Protein AF-A0A7Y1XYA2-F1 (afdb_monomer_lite)

pLDDT: mean 89.87, std 8.65, range [58.78, 97.12]

Sequence (95 aa):
IRPSTIADPFYGYDRNTGEEVILSAPHSIGVQAEDNLPCEHPKDASKDFGRALIDKVIPHLIGTDEDQVIARASETTLDGELTEHFAYLEDYLNG

Radius of gyration: 21.39 Å; chains: 1; bounding box: 40×25×56 Å

Structure (mmCIF, N/CA/C/O backbone):
data_AF-A0A7Y1XYA2-F1
#
_entry.id   AF-A0A7Y1XYA2-F1
#
loop_
_atom_site.group_PDB
_atom_site.id
_atom_site.type_symbol
_atom_site.label_atom_id
_atom_site.label_alt_id
_atom_site.label_comp_id
_atom_site.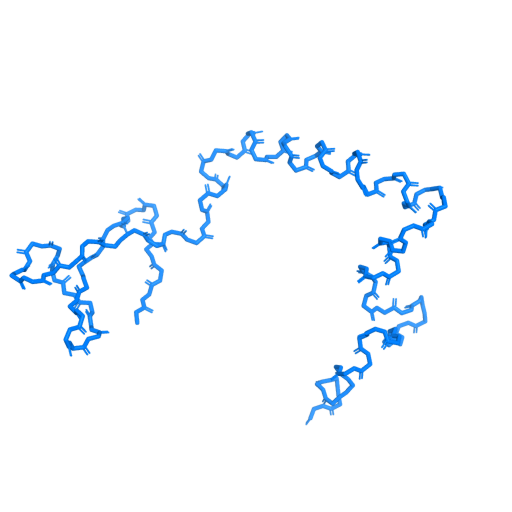label_asym_id
_atom_site.label_entity_id
_atom_site.label_seq_id
_atom_site.pdbx_PDB_ins_code
_atom_site.Cartn_x
_atom_site.Cartn_y
_atom_site.Cartn_z
_atom_site.occupancy
_atom_site.B_iso_or_equiv
_atom_site.auth_seq_id
_atom_site.auth_comp_id
_atom_site.auth_asym_id
_atom_site.auth_atom_id
_atom_site.pdbx_PDB_model_num
ATOM 1 N N . ILE A 1 1 ? 16.910 -2.762 -11.998 1.00 79.25 1 ILE A N 1
ATOM 2 C CA . ILE A 1 1 ? 15.739 -2.266 -12.760 1.00 79.25 1 ILE A CA 1
ATOM 3 C C . ILE A 1 1 ? 15.035 -1.205 -11.922 1.00 79.25 1 ILE A C 1
ATOM 5 O O . ILE A 1 1 ? 15.005 -1.359 -10.705 1.00 79.25 1 ILE A O 1
ATOM 9 N N . ARG A 1 2 ? 14.550 -0.131 -12.555 1.00 82.69 2 ARG A N 1
ATOM 10 C CA . ARG A 1 2 ? 13.874 1.014 -11.919 1.00 82.69 2 ARG A CA 1
ATOM 11 C C . ARG A 1 2 ? 12.359 1.002 -12.206 1.00 82.69 2 ARG A C 1
ATOM 13 O O . ARG A 1 2 ? 11.957 0.411 -13.211 1.00 82.69 2 ARG A O 1
ATOM 20 N N . PRO A 1 3 ? 11.530 1.676 -11.393 1.00 84.88 3 PRO A N 1
ATOM 21 C CA . PRO A 1 3 ? 10.184 2.073 -11.805 1.00 84.88 3 PRO A CA 1
ATOM 22 C C . PRO A 1 3 ? 10.232 2.996 -13.036 1.00 84.88 3 PRO A C 1
ATOM 24 O O . PRO A 1 3 ? 11.183 3.771 -13.206 1.00 84.88 3 PRO A O 1
ATOM 27 N N . SER A 1 4 ? 9.222 2.910 -13.903 1.00 86.06 4 SER A N 1
ATOM 28 C CA . SER A 1 4 ? 9.002 3.919 -14.948 1.00 86.06 4 SER A CA 1
ATOM 29 C C . SER A 1 4 ? 8.237 5.108 -14.363 1.00 86.06 4 SER A C 1
ATOM 31 O O . SER A 1 4 ? 7.697 5.032 -13.263 1.00 86.06 4 SER A O 1
ATOM 33 N N . THR A 1 5 ? 8.204 6.225 -15.085 1.00 82.69 5 THR A N 1
ATOM 34 C CA . THR A 1 5 ? 7.486 7.432 -14.644 1.00 82.69 5 THR A CA 1
ATOM 35 C C . THR A 1 5 ? 6.465 7.827 -15.695 1.00 82.69 5 THR A C 1
ATOM 37 O O . THR A 1 5 ? 6.638 7.480 -16.854 1.00 82.69 5 THR A O 1
ATOM 40 N N . ILE A 1 6 ? 5.470 8.634 -15.345 1.00 79.94 6 ILE A N 1
ATOM 41 C CA . ILE A 1 6 ? 4.495 9.164 -16.316 1.00 79.94 6 ILE A CA 1
ATOM 42 C C . ILE A 1 6 ? 5.192 9.873 -17.495 1.00 79.94 6 ILE A C 1
ATOM 44 O O . ILE A 1 6 ? 4.749 9.799 -18.639 1.00 79.94 6 ILE A O 1
ATOM 48 N N . ALA A 1 7 ? 6.301 10.574 -17.222 1.00 83.88 7 ALA A N 1
ATOM 49 C CA . ALA A 1 7 ? 7.066 11.309 -18.231 1.00 83.88 7 ALA A CA 1
ATOM 50 C C . ALA A 1 7 ? 7.905 10.395 -19.143 1.00 83.88 7 ALA A C 1
ATOM 52 O O . ALA A 1 7 ? 8.182 10.760 -20.284 1.00 83.88 7 ALA A O 1
ATOM 53 N N . ASP A 1 8 ? 8.299 9.225 -18.640 1.00 85.31 8 ASP A N 1
ATOM 54 C CA . ASP A 1 8 ? 9.044 8.191 -19.361 1.00 85.31 8 ASP A CA 1
ATOM 55 C C . ASP A 1 8 ? 8.446 6.812 -19.018 1.00 85.31 8 ASP A C 1
ATOM 57 O O . ASP A 1 8 ? 8.966 6.107 -18.140 1.00 85.31 8 ASP A O 1
ATOM 61 N N . PRO A 1 9 ? 7.287 6.471 -19.621 1.00 86.69 9 PRO A N 1
ATOM 62 C CA . PRO A 1 9 ? 6.442 5.366 -19.167 1.00 86.69 9 PRO A CA 1
ATOM 63 C C . PRO A 1 9 ? 6.926 3.997 -19.640 1.00 86.69 9 PRO A C 1
ATOM 65 O O . PRO A 1 9 ? 6.436 2.983 -19.153 1.00 86.69 9 PRO A O 1
ATOM 68 N N . PHE A 1 10 ? 7.887 3.939 -20.565 1.00 90.38 10 PHE A N 1
ATOM 69 C CA . PHE A 1 10 ? 8.352 2.685 -21.144 1.00 90.38 10 PHE A CA 1
ATOM 70 C C . PHE A 1 10 ? 9.871 2.589 -21.160 1.00 90.38 10 PHE A C 1
ATOM 72 O O . PHE A 1 10 ? 10.554 3.489 -21.636 1.00 90.38 10 PHE A O 1
ATOM 79 N N . TYR A 1 11 ? 10.390 1.431 -20.765 1.00 91.56 11 TYR A N 1
ATOM 80 C CA . TYR A 1 11 ? 11.770 1.033 -21.034 1.00 91.56 11 TYR A CA 1
ATOM 81 C C . TYR A 1 11 ? 11.822 -0.383 -21.611 1.00 91.56 11 TYR A C 1
ATOM 83 O O . TYR A 1 11 ? 10.873 -1.159 -21.481 1.00 91.56 11 TYR A O 1
ATOM 91 N N . GLY A 1 12 ? 12.916 -0.720 -22.296 1.00 94.25 12 GLY A N 1
ATOM 92 C CA . GLY A 1 12 ? 13.165 -2.082 -22.754 1.00 94.25 12 GLY A CA 1
ATOM 93 C C . GLY A 1 12 ? 13.850 -2.903 -21.666 1.00 94.25 12 GLY A C 1
ATOM 94 O O . GLY A 1 12 ? 14.674 -2.393 -20.917 1.00 94.25 12 GLY A O 1
ATOM 95 N N . TYR A 1 13 ? 13.543 -4.189 -21.590 1.00 94.31 13 TYR A N 1
ATOM 96 C CA . TYR A 1 13 ? 14.168 -5.137 -20.673 1.00 94.31 13 TYR A CA 1
ATOM 97 C C . TYR A 1 13 ? 14.657 -6.365 -21.440 1.00 94.31 13 TYR A C 1
ATOM 99 O O . TYR A 1 13 ? 13.883 -6.967 -22.187 1.00 94.31 13 TYR A O 1
ATOM 107 N N . ASP A 1 14 ? 15.918 -6.759 -21.260 1.00 94.06 14 ASP A N 1
ATOM 108 C CA . ASP A 1 14 ? 16.430 -8.027 -21.789 1.00 94.06 14 ASP A CA 1
ATOM 109 C C . ASP A 1 14 ? 16.410 -9.091 -20.687 1.00 94.06 14 ASP A C 1
ATOM 111 O O . ASP A 1 14 ? 17.135 -9.022 -19.695 1.00 94.06 14 ASP A O 1
ATOM 115 N N . ARG A 1 15 ? 15.584 -10.123 -20.879 1.00 90.00 15 ARG A N 1
ATOM 116 C CA . ARG A 1 15 ? 15.431 -11.227 -19.920 1.00 90.00 15 ARG A CA 1
ATOM 117 C C . ARG A 1 15 ? 16.684 -12.082 -19.733 1.00 90.00 15 ARG A C 1
ATOM 119 O O . ARG A 1 15 ? 16.738 -12.848 -18.776 1.00 90.00 15 ARG A O 1
ATOM 126 N N . ASN A 1 16 ? 17.623 -12.046 -20.678 1.00 91.25 16 ASN A N 1
ATOM 127 C CA . ASN A 1 16 ? 18.824 -12.875 -20.636 1.00 91.25 16 ASN A CA 1
ATOM 128 C C . ASN A 1 16 ? 19.906 -12.227 -19.773 1.00 91.25 16 ASN A C 1
ATOM 130 O O . ASN A 1 16 ? 20.622 -12.934 -19.068 1.00 91.25 16 ASN A O 1
ATOM 134 N N . THR A 1 17 ? 20.016 -10.898 -19.820 1.00 91.31 17 THR A N 1
ATOM 135 C CA . THR A 1 17 ? 20.982 -10.130 -19.020 1.00 91.31 17 THR A CA 1
ATOM 136 C C . THR A 1 17 ? 20.374 -9.615 -17.718 1.00 91.31 17 THR A C 1
ATOM 138 O O . THR A 1 17 ? 21.090 -9.415 -16.742 1.00 91.31 17 THR A O 1
ATOM 141 N N . GLY A 1 18 ? 19.052 -9.434 -17.675 1.00 89.56 18 GLY A N 1
ATOM 142 C CA . GLY A 1 18 ? 18.356 -8.819 -16.551 1.00 89.56 18 GLY A CA 1
ATOM 143 C C . GLY A 1 18 ? 18.493 -7.295 -16.505 1.00 89.56 18 GLY A C 1
ATOM 144 O O . GLY A 1 18 ? 18.203 -6.692 -15.469 1.00 89.56 18 GLY A O 1
ATOM 145 N N . GLU A 1 19 ? 18.927 -6.674 -17.601 1.00 91.19 19 GLU A N 1
ATOM 146 C CA . GLU A 1 19 ? 19.243 -5.248 -17.679 1.00 91.19 19 GLU A CA 1
ATOM 147 C C . GLU A 1 19 ? 18.212 -4.457 -18.497 1.00 91.19 19 GLU A C 1
ATOM 149 O O . GLU A 1 19 ? 17.455 -5.002 -19.307 1.00 91.19 19 GLU A O 1
ATOM 154 N N . GLU A 1 20 ? 18.191 -3.143 -18.268 1.00 92.19 20 GLU A N 1
ATOM 155 C CA . GLU A 1 20 ? 17.422 -2.198 -19.077 1.00 92.19 20 GLU A CA 1
ATOM 156 C C . GLU A 1 20 ? 18.130 -1.982 -20.425 1.00 92.19 20 GLU A C 1
ATOM 158 O O . GLU A 1 20 ? 19.338 -1.753 -20.484 1.00 92.19 20 GLU A O 1
ATOM 163 N N . VAL A 1 21 ? 17.373 -2.058 -21.516 1.00 93.44 21 VAL A N 1
ATOM 164 C CA . VAL A 1 21 ? 17.830 -1.889 -22.899 1.00 93.44 21 VAL A CA 1
ATOM 165 C C . VAL A 1 21 ? 16.921 -0.908 -23.638 1.00 93.44 21 VAL A C 1
ATOM 167 O O . VAL A 1 21 ? 15.843 -0.541 -23.171 1.00 93.44 21 VAL A O 1
ATOM 170 N N . ILE A 1 22 ? 17.335 -0.484 -24.832 1.00 91.25 22 ILE A N 1
ATOM 171 C CA . ILE A 1 22 ? 16.489 0.343 -25.699 1.00 91.25 22 ILE A CA 1
ATOM 172 C C . ILE A 1 22 ? 15.204 -0.437 -26.027 1.00 91.25 22 ILE A C 1
ATOM 174 O O . ILE A 1 22 ? 15.271 -1.604 -26.405 1.00 91.25 22 ILE A O 1
ATOM 178 N N . LEU A 1 23 ? 14.043 0.220 -25.925 1.00 88.12 23 LEU A N 1
ATOM 179 C CA . LEU A 1 23 ? 12.707 -0.371 -26.121 1.00 88.12 23 LEU A CA 1
ATOM 180 C C . LEU A 1 23 ? 12.512 -1.084 -27.476 1.00 88.12 23 LEU A C 1
ATOM 182 O O . LEU A 1 23 ? 11.623 -1.912 -27.624 1.00 88.12 23 LEU A O 1
ATOM 186 N N . SER A 1 24 ? 13.322 -0.744 -28.478 1.00 88.62 24 SER A N 1
ATOM 187 C CA . SER A 1 24 ? 13.301 -1.324 -29.825 1.00 88.62 24 SER A CA 1
ATOM 188 C C . SER A 1 24 ? 14.465 -2.280 -30.108 1.00 88.62 24 SER A C 1
ATOM 190 O O . SER A 1 24 ? 14.627 -2.729 -31.245 1.00 88.62 24 SER A O 1
ATOM 192 N N . ALA A 1 25 ? 15.296 -2.592 -29.109 1.00 90.56 25 ALA A N 1
ATOM 193 C CA . ALA A 1 25 ? 16.402 -3.522 -29.285 1.00 90.56 25 ALA A CA 1
ATOM 194 C C . ALA A 1 25 ? 15.879 -4.940 -29.597 1.00 90.56 25 ALA A C 1
ATOM 196 O O . ALA A 1 25 ? 14.825 -5.338 -29.085 1.00 90.56 25 ALA A O 1
ATOM 197 N N . PRO A 1 26 ? 16.601 -5.736 -30.407 1.00 89.50 26 PRO A N 1
ATOM 198 C CA . PRO A 1 26 ? 16.281 -7.147 -30.594 1.00 89.50 26 PRO A CA 1
ATOM 199 C C . PRO A 1 26 ? 16.177 -7.855 -29.239 1.00 89.50 26 PRO A C 1
ATOM 201 O O . PRO A 1 26 ? 17.048 -7.686 -28.394 1.00 89.50 26 PRO A O 1
ATOM 204 N N . HIS A 1 27 ? 15.115 -8.640 -29.041 1.00 88.00 27 HIS A N 1
ATOM 205 C CA . HIS A 1 27 ? 14.805 -9.348 -27.787 1.00 88.00 27 HIS A CA 1
ATOM 206 C C . HIS A 1 27 ? 14.402 -8.475 -26.587 1.00 88.00 27 HIS A C 1
ATOM 208 O O . HIS A 1 27 ? 14.167 -9.025 -25.510 1.00 88.00 27 HIS A O 1
ATOM 214 N N . SER A 1 28 ? 14.249 -7.158 -26.761 1.00 93.38 28 SER A N 1
ATOM 215 C CA . SER A 1 28 ? 13.709 -6.303 -25.703 1.00 93.38 28 SER A CA 1
ATOM 216 C C . SER A 1 28 ? 12.232 -6.605 -25.425 1.00 93.38 28 SER A C 1
ATOM 218 O O . SER A 1 28 ? 11.427 -6.839 -26.330 1.00 93.38 28 SER A O 1
ATOM 220 N N . ILE A 1 29 ? 11.880 -6.602 -24.142 1.00 92.94 29 ILE A N 1
ATOM 221 C CA . ILE A 1 29 ? 10.511 -6.625 -23.632 1.00 92.94 29 ILE A CA 1
ATOM 222 C C . ILE A 1 29 ? 10.183 -5.203 -23.188 1.00 92.94 29 ILE A C 1
ATOM 224 O O . ILE A 1 29 ? 10.899 -4.646 -22.361 1.00 92.94 29 ILE A O 1
ATOM 228 N N . GLY A 1 30 ? 9.120 -4.608 -23.725 1.00 92.75 30 GLY A N 1
ATOM 229 C CA . GLY A 1 30 ? 8.652 -3.306 -23.257 1.00 92.75 30 GLY A CA 1
ATOM 230 C C . GLY A 1 30 ? 8.001 -3.414 -21.884 1.00 92.75 30 GLY A C 1
ATOM 231 O O . GLY A 1 30 ? 7.118 -4.248 -21.684 1.00 92.75 30 GLY A O 1
ATOM 232 N N . VAL A 1 31 ? 8.435 -2.575 -20.949 1.00 91.38 31 VAL A N 1
ATOM 233 C CA . VAL A 1 31 ? 7.944 -2.555 -19.571 1.00 91.38 31 VAL A CA 1
ATOM 234 C C . VAL A 1 31 ? 7.406 -1.168 -19.240 1.00 91.38 31 VAL A C 1
ATOM 236 O O . VAL A 1 31 ? 8.115 -0.180 -19.410 1.00 91.38 31 VAL A O 1
ATOM 239 N N . GLN A 1 32 ? 6.171 -1.128 -18.733 1.00 90.06 32 GLN A N 1
ATOM 240 C CA . GLN A 1 32 ? 5.595 0.010 -18.018 1.00 90.06 32 GLN A CA 1
ATOM 241 C C . GLN A 1 32 ? 5.400 -0.414 -16.564 1.00 90.06 32 GLN A C 1
ATOM 243 O O . GLN A 1 32 ? 4.619 -1.316 -16.266 1.00 90.06 32 GLN A O 1
ATOM 248 N N . ALA A 1 33 ? 6.167 0.204 -15.677 1.00 87.62 33 ALA A N 1
ATOM 249 C CA . ALA A 1 33 ? 6.231 -0.086 -14.252 1.00 87.62 33 ALA A CA 1
ATOM 250 C C . ALA A 1 33 ? 6.080 1.217 -13.453 1.00 87.62 33 ALA A C 1
ATOM 252 O O . ALA A 1 33 ? 6.936 1.547 -12.634 1.00 87.62 33 ALA A O 1
ATOM 253 N N . GLU A 1 34 ? 5.026 1.979 -13.754 1.00 81.31 34 GLU A N 1
ATOM 254 C CA . GLU A 1 34 ? 4.647 3.163 -12.983 1.00 81.31 34 GLU A CA 1
ATOM 255 C C . GLU A 1 34 ? 4.092 2.715 -11.628 1.00 81.31 34 GLU A C 1
ATOM 257 O O . GLU A 1 34 ? 3.129 1.948 -11.555 1.00 81.31 34 GLU A O 1
ATOM 262 N N . ASP A 1 35 ? 4.720 3.168 -10.549 1.00 74.94 35 ASP A N 1
ATOM 263 C CA . ASP A 1 35 ? 4.414 2.755 -9.176 1.00 74.94 35 ASP A CA 1
ATOM 264 C C . ASP A 1 35 ? 3.267 3.560 -8.538 1.00 74.94 35 ASP A C 1
ATOM 266 O O . ASP A 1 35 ? 2.761 3.193 -7.476 1.00 74.94 35 ASP A O 1
ATOM 270 N N . ASN A 1 36 ? 2.802 4.616 -9.210 1.00 71.25 36 ASN A N 1
ATOM 271 C CA . ASN A 1 36 ? 1.801 5.561 -8.722 1.00 71.25 36 ASN A CA 1
ATOM 272 C C . ASN A 1 36 ? 0.517 5.619 -9.576 1.00 71.25 36 ASN A C 1
ATOM 274 O O . ASN A 1 36 ? -0.271 6.548 -9.410 1.00 71.25 36 ASN A O 1
ATOM 278 N N . LEU A 1 37 ? 0.257 4.625 -10.435 1.00 67.12 37 LEU A N 1
ATOM 279 C CA . LEU A 1 37 ? -0.903 4.588 -11.347 1.00 67.12 37 LEU A CA 1
ATOM 280 C C . LEU A 1 37 ? -2.278 4.924 -10.724 1.00 67.12 37 LEU A C 1
ATOM 282 O O . LEU A 1 37 ? -3.083 5.558 -11.409 1.00 67.12 37 LEU A O 1
ATOM 286 N N . PRO A 1 38 ? -2.603 4.583 -9.455 1.00 60.78 38 PRO A N 1
ATOM 287 C CA . PRO A 1 38 ? -3.860 5.027 -8.844 1.00 60.78 38 PRO A CA 1
ATOM 288 C C . PRO A 1 38 ? -4.026 6.559 -8.819 1.00 60.78 38 PRO A C 1
ATOM 290 O O . PRO A 1 38 ? -5.147 7.066 -8.888 1.00 60.78 38 PRO A O 1
ATOM 293 N N . CYS A 1 39 ? -2.922 7.305 -8.757 1.00 58.78 39 CYS A N 1
ATOM 294 C CA . CYS A 1 39 ? -2.905 8.765 -8.750 1.00 58.78 39 CYS A CA 1
ATOM 295 C C . CYS A 1 39 ? -3.122 9.390 -10.137 1.00 58.78 39 CYS A C 1
ATOM 297 O O . CYS A 1 39 ? -3.386 10.589 -10.197 1.00 58.78 39 CYS A O 1
ATOM 299 N N . GLU A 1 40 ? -3.089 8.605 -11.220 1.00 60.31 40 GLU A N 1
ATOM 300 C CA . GLU A 1 40 ? -3.312 9.093 -12.590 1.00 60.31 40 GLU A CA 1
ATOM 301 C C . GLU A 1 40 ? -4.798 9.307 -12.915 1.00 60.31 40 GLU A C 1
ATOM 303 O O . GLU A 1 40 ? -5.145 10.081 -13.807 1.00 60.31 40 GLU A O 1
ATOM 308 N N . HIS A 1 41 ? -5.706 8.705 -12.134 1.00 65.19 41 HIS A N 1
ATOM 309 C CA . HIS A 1 41 ? -7.126 9.074 -12.116 1.00 65.19 41 HIS A CA 1
ATOM 310 C C . HIS A 1 41 ? -7.565 9.500 -10.703 1.00 65.19 41 HIS A C 1
ATOM 312 O O . HIS A 1 41 ? -8.433 8.877 -10.076 1.00 65.19 41 HIS A O 1
ATOM 318 N N . PRO A 1 42 ? -6.987 10.598 -10.177 1.00 73.00 42 PRO A N 1
ATOM 319 C CA . PRO A 1 42 ? -6.971 10.894 -8.745 1.00 73.00 42 PRO A CA 1
ATOM 320 C C . PRO A 1 42 ? -8.376 11.106 -8.176 1.00 73.00 42 PRO A C 1
ATOM 322 O O . PRO A 1 42 ? -8.651 10.783 -7.021 1.00 73.00 42 PRO A O 1
ATOM 325 N N . LYS A 1 43 ? -9.298 11.614 -9.003 1.00 78.62 43 LYS A N 1
ATOM 326 C CA . LYS A 1 43 ? -10.693 11.848 -8.623 1.00 78.62 43 LYS A CA 1
ATOM 327 C C . LYS A 1 43 ? -11.442 10.555 -8.320 1.00 78.62 43 LYS A C 1
ATOM 329 O O . LYS A 1 43 ? -12.204 10.526 -7.357 1.00 78.62 43 LYS A O 1
ATOM 334 N N . ASP A 1 44 ? -11.283 9.526 -9.145 1.00 81.31 44 ASP A N 1
ATOM 335 C CA . ASP A 1 44 ? -12.042 8.289 -8.955 1.00 81.31 44 ASP A CA 1
ATOM 336 C C . ASP A 1 44 ? -11.359 7.380 -7.933 1.00 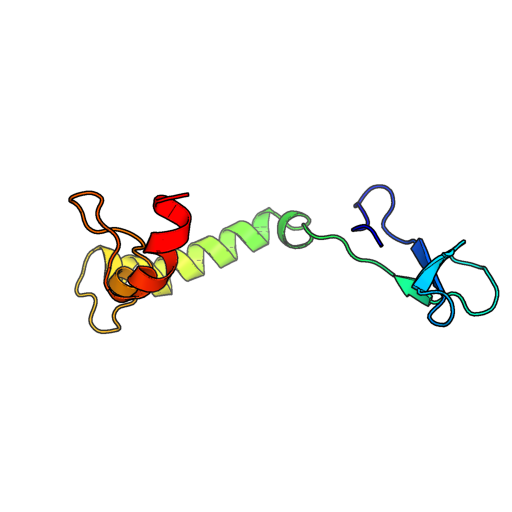81.31 44 ASP A C 1
ATOM 338 O O . ASP A 1 44 ? -12.049 6.871 -7.055 1.00 81.31 44 ASP A O 1
ATOM 342 N N . ALA A 1 45 ? -10.021 7.343 -7.903 1.00 83.19 45 ALA A N 1
ATOM 343 C CA . ALA A 1 45 ? -9.279 6.682 -6.829 1.00 83.19 45 ALA A CA 1
ATOM 344 C C . ALA A 1 45 ? -9.639 7.246 -5.441 1.00 83.19 45 ALA A C 1
ATOM 346 O O . ALA A 1 45 ? -9.920 6.484 -4.518 1.00 83.19 45 ALA A O 1
ATOM 347 N N . SER A 1 46 ? -9.733 8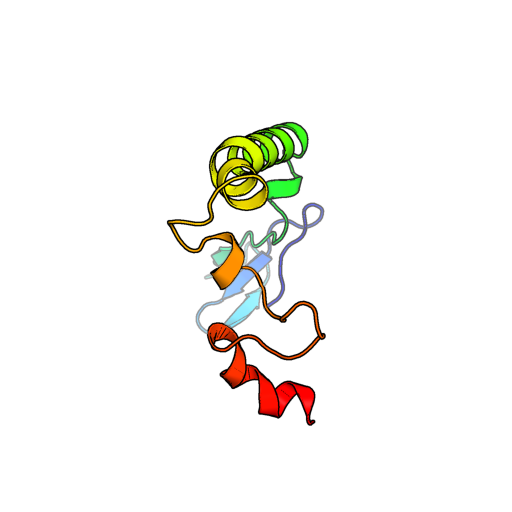.576 -5.300 1.00 88.81 46 SER A N 1
ATOM 348 C CA . SER A 1 46 ? -10.140 9.205 -4.033 1.00 88.81 46 SER A CA 1
ATOM 349 C C . SER A 1 46 ? -11.574 8.853 -3.630 1.00 88.81 46 SER A C 1
ATOM 351 O O . SER A 1 46 ? -11.847 8.634 -2.450 1.00 88.81 46 SER A O 1
ATOM 353 N N . LYS A 1 47 ? -12.512 8.797 -4.586 1.00 90.50 47 LYS A N 1
ATOM 354 C CA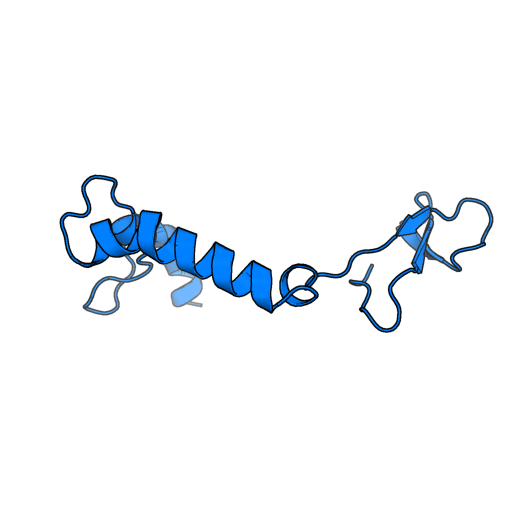 . LYS A 1 47 ? -13.904 8.414 -4.297 1.00 90.50 47 LYS A CA 1
ATOM 355 C C . LYS A 1 47 ? -14.008 6.958 -3.869 1.00 90.50 47 LYS A C 1
ATOM 357 O O . LYS A 1 47 ? -14.745 6.669 -2.932 1.00 90.50 47 LYS A O 1
ATOM 362 N N . ASP A 1 48 ? -13.311 6.060 -4.555 1.00 89.94 48 ASP A N 1
ATOM 363 C CA . ASP A 1 48 ? -13.389 4.631 -4.271 1.00 89.94 48 ASP A CA 1
ATOM 364 C C . ASP A 1 48 ? -12.685 4.293 -2.955 1.00 89.94 48 ASP A C 1
ATOM 366 O O . ASP A 1 48 ? -13.250 3.565 -2.139 1.00 89.94 48 ASP A O 1
ATOM 370 N N . PHE A 1 49 ? -11.540 4.924 -2.672 1.00 91.19 49 PHE A N 1
ATOM 371 C CA . PHE A 1 49 ? -10.914 4.870 -1.351 1.00 91.19 49 PHE A CA 1
ATOM 372 C C . PHE A 1 49 ? -11.856 5.394 -0.259 1.00 91.19 49 PHE A C 1
ATOM 374 O O . PHE A 1 49 ? -12.066 4.728 0.751 1.00 91.19 49 PHE A O 1
ATOM 381 N N . GLY A 1 50 ? -12.475 6.561 -0.475 1.00 95.25 50 GLY A N 1
ATOM 382 C CA . GLY A 1 50 ? -13.408 7.151 0.485 1.00 95.25 50 GLY A CA 1
ATOM 383 C C . GLY A 1 50 ? -14.612 6.252 0.772 1.00 95.25 50 GLY A C 1
ATOM 384 O O . GLY A 1 50 ? -14.983 6.078 1.930 1.00 95.25 50 GLY A O 1
ATOM 385 N N . ARG A 1 51 ? -15.191 5.630 -0.262 1.00 96.56 51 ARG A N 1
ATOM 386 C CA . ARG A 1 51 ? -16.273 4.645 -0.110 1.00 96.56 51 ARG A CA 1
ATOM 387 C C . ARG A 1 51 ? -15.817 3.423 0.676 1.00 96.56 51 ARG A C 1
ATOM 389 O O . ARG A 1 51 ? -16.503 3.030 1.608 1.00 96.56 51 ARG A O 1
ATOM 396 N N . ALA A 1 52 ? -14.650 2.863 0.356 1.00 95.50 52 ALA A N 1
ATOM 397 C CA . ALA A 1 52 ? -14.106 1.730 1.097 1.00 95.50 52 ALA A CA 1
ATOM 398 C C . ALA A 1 52 ? -13.881 2.077 2.576 1.00 95.50 52 ALA A C 1
ATOM 400 O O . ALA A 1 52 ? -14.255 1.296 3.444 1.00 95.50 52 ALA A O 1
ATOM 401 N N . LEU A 1 53 ? -13.346 3.263 2.877 1.00 96.50 53 LEU A N 1
ATOM 402 C CA . LEU A 1 53 ? -13.164 3.725 4.252 1.00 96.50 53 LEU A CA 1
ATOM 403 C C . LEU A 1 53 ? -14.509 3.820 4.991 1.00 96.50 53 LEU A C 1
ATOM 405 O O . LEU A 1 53 ? -14.649 3.276 6.087 1.00 96.50 53 LEU A O 1
ATOM 409 N N . ILE A 1 54 ? -15.508 4.463 4.378 1.00 97.12 54 ILE A N 1
ATOM 410 C CA . ILE A 1 54 ? -16.852 4.624 4.953 1.00 97.12 54 ILE A CA 1
ATOM 411 C C . ILE A 1 54 ? -17.529 3.270 5.175 1.00 97.12 54 ILE A C 1
ATOM 413 O O . ILE A 1 54 ? -18.094 3.047 6.240 1.00 97.12 54 ILE A O 1
ATOM 417 N N . ASP A 1 55 ? -17.460 2.368 4.201 1.00 96.06 55 ASP A N 1
ATOM 418 C CA . ASP A 1 55 ? -18.219 1.118 4.231 1.00 96.06 55 ASP A CA 1
ATOM 419 C C . ASP A 1 55 ? -17.520 0.015 5.037 1.00 96.06 55 ASP A C 1
ATOM 421 O O . ASP A 1 55 ? -18.187 -0.892 5.534 1.00 96.06 55 ASP A O 1
ATOM 425 N N . LYS A 1 56 ? -16.181 0.040 5.119 1.00 95.12 56 LYS A N 1
ATOM 426 C CA . LYS A 1 56 ? -15.366 -1.071 5.650 1.00 95.12 56 LYS A CA 1
ATOM 427 C C . LYS A 1 56 ? -14.545 -0.736 6.882 1.00 95.12 56 LYS A C 1
ATOM 429 O O . LYS A 1 56 ? -14.046 -1.660 7.506 1.00 95.12 56 LYS A O 1
ATOM 434 N N . VAL A 1 57 ? -14.361 0.539 7.222 1.00 95.94 57 VAL A N 1
ATOM 435 C CA . VAL A 1 57 ? -13.495 0.937 8.346 1.00 95.94 57 VAL A CA 1
ATOM 436 C C . VAL A 1 57 ? -14.272 1.730 9.383 1.00 95.94 57 VAL A C 1
ATOM 438 O O . VAL A 1 57 ? -14.246 1.377 10.558 1.00 95.94 57 VAL A O 1
ATOM 441 N N . ILE A 1 58 ? -15.011 2.763 8.964 1.00 97.00 58 ILE A N 1
ATOM 442 C CA . ILE A 1 58 ? -15.748 3.637 9.888 1.00 97.00 58 ILE A CA 1
ATOM 443 C C . ILE A 1 58 ? -16.676 2.866 10.845 1.00 97.00 58 ILE A C 1
ATOM 445 O O . ILE A 1 58 ? -16.632 3.187 12.032 1.00 97.00 58 ILE A O 1
ATOM 449 N N . PRO A 1 59 ? -17.455 1.844 10.425 1.00 96.81 59 PRO A N 1
ATOM 450 C CA . PRO A 1 59 ? -18.341 1.115 11.334 1.00 96.81 59 PRO A CA 1
ATOM 451 C C . PRO A 1 59 ? -17.592 0.442 12.488 1.00 96.81 59 PRO A C 1
ATOM 453 O O . PRO A 1 59 ? -18.058 0.489 13.622 1.00 96.81 59 PRO A O 1
ATOM 456 N N . HIS A 1 60 ? -16.412 -0.116 12.211 1.00 96.81 60 HIS A N 1
ATOM 457 C CA . HIS A 1 60 ? -15.562 -0.760 13.214 1.00 96.81 60 HIS A CA 1
ATOM 458 C C . HIS A 1 60 ? -14.800 0.256 14.070 1.00 96.81 60 HIS A C 1
ATOM 460 O O . HIS A 1 60 ? -14.514 -0.010 15.231 1.00 96.81 60 HIS A O 1
ATOM 466 N N . LEU A 1 61 ? -14.496 1.432 13.510 1.00 95.38 61 LEU A N 1
ATOM 467 C CA . LEU A 1 61 ? -13.780 2.496 14.212 1.00 95.38 61 LEU A CA 1
ATOM 468 C C . LEU A 1 61 ? -14.639 3.195 15.271 1.00 95.38 61 LEU A C 1
ATOM 470 O O . LEU A 1 61 ? -14.143 3.511 16.347 1.00 95.38 61 LEU A O 1
ATOM 474 N N . ILE A 1 62 ? -15.906 3.485 14.957 1.00 96.25 62 ILE A N 1
ATOM 475 C CA . ILE A 1 62 ? -16.812 4.209 15.871 1.00 96.25 62 ILE A CA 1
ATOM 476 C C . ILE A 1 62 ? -17.752 3.281 16.645 1.00 96.25 62 ILE A C 1
ATOM 478 O O . ILE A 1 62 ? -18.328 3.695 17.651 1.00 96.25 62 ILE A O 1
ATOM 482 N N . GLY A 1 63 ? -17.970 2.071 16.131 1.00 94.12 63 GLY A N 1
ATOM 483 C CA . GLY A 1 63 ? -18.846 1.060 16.705 1.00 94.12 63 GLY A CA 1
ATOM 484 C C . GLY A 1 63 ? -18.059 -0.040 17.405 1.00 94.12 63 GLY A C 1
ATOM 485 O O . GLY A 1 63 ? -17.097 0.218 18.125 1.00 94.12 63 GLY A O 1
ATOM 486 N N . THR A 1 64 ? -18.501 -1.281 17.216 1.00 95.94 64 THR A N 1
ATOM 487 C CA . THR A 1 64 ? -17.817 -2.470 17.724 1.00 95.94 64 THR A CA 1
ATOM 488 C C . THR A 1 64 ? -16.882 -3.044 16.662 1.00 95.94 64 THR A C 1
ATOM 490 O O . THR A 1 64 ? -17.255 -3.235 15.504 1.00 95.94 64 THR A O 1
ATOM 493 N N . ASP A 1 65 ? -15.655 -3.366 17.066 1.00 96.25 65 ASP A N 1
ATOM 494 C CA . ASP A 1 65 ? -14.655 -3.979 16.188 1.00 96.25 65 ASP A CA 1
ATOM 495 C C . ASP A 1 65 ? -14.755 -5.516 16.201 1.00 96.25 65 ASP A C 1
ATOM 497 O O . ASP A 1 65 ? -13.811 -6.227 16.544 1.00 96.25 65 ASP A O 1
ATOM 501 N N . GLU A 1 66 ? -15.936 -6.054 15.887 1.00 95.62 66 GLU A N 1
ATOM 502 C CA . GLU A 1 66 ? -16.203 -7.503 15.964 1.00 95.62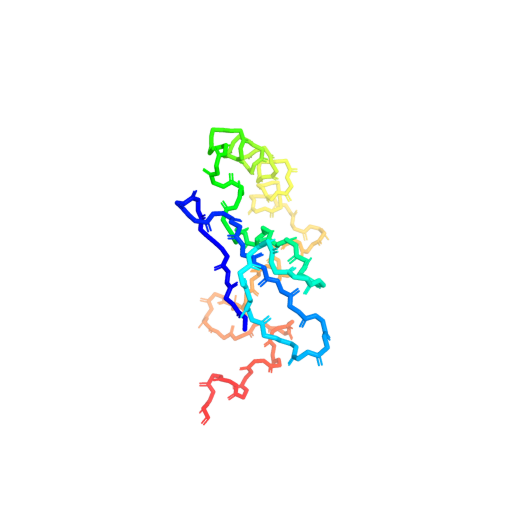 66 GLU A CA 1
ATOM 503 C C . GLU A 1 66 ? -15.286 -8.321 15.043 1.00 95.62 66 GLU A C 1
ATOM 505 O O . GLU A 1 66 ? -14.787 -9.374 15.437 1.00 95.62 66 GLU A O 1
ATOM 510 N N . ASP A 1 67 ? -14.985 -7.783 13.859 1.00 95.06 67 ASP A N 1
ATOM 511 C CA . ASP A 1 67 ? -14.099 -8.399 12.865 1.00 95.06 67 ASP A CA 1
ATOM 512 C C . ASP A 1 67 ? -12.605 -8.086 13.095 1.00 95.06 67 ASP A C 1
ATOM 514 O O . ASP A 1 67 ? -11.750 -8.437 12.267 1.00 95.06 67 ASP A O 1
ATOM 518 N N . GLN A 1 68 ? -12.279 -7.417 14.210 1.00 95.56 68 GLN A N 1
ATOM 519 C CA . GLN A 1 68 ? -10.914 -7.054 14.605 1.00 95.56 68 GLN A CA 1
ATOM 520 C C . GLN A 1 68 ? -10.169 -6.309 13.479 1.00 95.56 68 GLN A C 1
ATOM 522 O O . GLN A 1 68 ? -8.999 -6.579 13.189 1.00 95.56 68 GLN A O 1
ATOM 527 N N . VAL A 1 69 ? -10.871 -5.435 12.756 1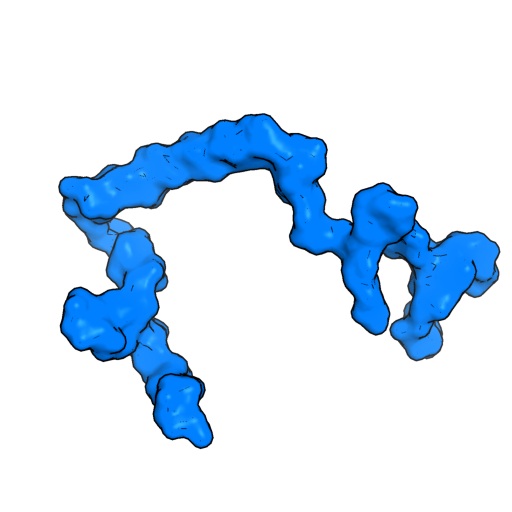.00 96.06 69 VAL A N 1
ATOM 528 C CA . VAL A 1 69 ? -10.324 -4.615 11.671 1.00 96.06 69 VAL A CA 1
ATOM 529 C C . VAL A 1 69 ? -9.408 -3.550 12.252 1.00 96.06 69 VAL A C 1
ATOM 531 O O . VAL A 1 69 ? -8.290 -3.388 11.770 1.00 96.06 69 VAL A O 1
ATOM 534 N N . ILE A 1 70 ? -9.852 -2.858 13.301 1.00 95.94 70 ILE A N 1
ATOM 535 C CA . ILE A 1 70 ? -9.056 -1.815 13.951 1.00 95.94 70 ILE A CA 1
ATOM 536 C C . ILE A 1 70 ? -7.911 -2.451 14.724 1.00 95.94 70 ILE A C 1
ATOM 538 O O . ILE A 1 70 ? -6.769 -2.055 14.528 1.00 95.94 70 ILE A O 1
ATOM 542 N N . ALA A 1 71 ? -8.185 -3.498 15.505 1.00 94.94 71 ALA A N 1
ATOM 543 C CA . ALA A 1 71 ? -7.160 -4.195 16.277 1.00 94.94 71 ALA A CA 1
ATOM 544 C C . ALA A 1 71 ? -5.988 -4.684 15.403 1.00 94.94 71 ALA A C 1
ATOM 546 O O . ALA A 1 71 ? -4.831 -4.483 15.758 1.00 94.94 71 ALA A O 1
ATOM 547 N N . ARG A 1 72 ? -6.267 -5.265 14.226 1.00 95.31 72 ARG A N 1
ATOM 548 C CA . ARG A 1 72 ? -5.218 -5.701 13.281 1.00 95.31 72 ARG A CA 1
ATOM 549 C C . ARG A 1 72 ? -4.549 -4.555 12.524 1.00 95.31 72 ARG A C 1
ATOM 551 O O . ARG A 1 72 ? -3.450 -4.743 12.015 1.00 95.31 72 ARG A O 1
ATOM 558 N N . ALA A 1 73 ? -5.204 -3.401 12.420 1.00 95.50 73 ALA A N 1
ATOM 559 C CA . ALA A 1 73 ? -4.645 -2.202 11.800 1.00 95.50 73 ALA A CA 1
ATOM 560 C C . ALA A 1 73 ? -3.852 -1.326 12.790 1.00 95.50 73 ALA A C 1
ATOM 562 O O . ALA A 1 73 ? -3.215 -0.362 12.371 1.00 95.50 73 ALA A O 1
ATOM 563 N N . SER A 1 74 ? -3.895 -1.629 14.090 1.00 96.19 74 SER A N 1
ATOM 564 C CA . SER A 1 74 ? -3.175 -0.902 15.135 1.00 96.19 74 SER A CA 1
ATOM 565 C C . SER A 1 74 ? -1.836 -1.570 15.449 1.00 96.19 74 SER A C 1
ATOM 567 O O . SER A 1 74 ? -1.774 -2.598 16.124 1.00 96.19 74 SER A O 1
ATOM 569 N N . GLU A 1 75 ? -0.751 -0.953 14.980 1.00 97.06 75 GLU A N 1
ATOM 570 C CA . GLU A 1 75 ? 0.620 -1.400 15.262 1.00 97.06 75 GLU A CA 1
ATOM 571 C C . GLU A 1 75 ? 0.979 -1.274 16.745 1.00 97.06 75 GLU A C 1
ATOM 573 O O . GLU A 1 75 ? 1.646 -2.144 17.304 1.00 97.06 75 GLU A O 1
ATOM 578 N N . THR A 1 76 ? 0.478 -0.226 17.401 1.00 96.62 76 THR A N 1
ATOM 579 C CA . THR A 1 76 ? 0.738 0.061 18.810 1.00 96.62 76 THR A CA 1
ATOM 580 C C . THR A 1 76 ? -0.541 0.142 19.637 1.00 96.62 76 THR A C 1
ATOM 582 O O . THR A 1 76 ? -1.636 0.445 19.157 1.00 96.62 76 THR A O 1
ATOM 585 N N . THR A 1 77 ? -0.382 -0.143 20.921 1.00 95.31 77 THR A N 1
ATOM 586 C CA . THR A 1 77 ? -1.326 0.187 21.982 1.00 95.31 77 THR A CA 1
ATOM 587 C C . THR A 1 77 ? -1.387 1.702 22.190 1.00 95.31 77 THR A C 1
ATOM 589 O O . THR A 1 77 ? -0.530 2.458 21.725 1.00 95.31 77 THR A O 1
ATOM 592 N N . LEU A 1 78 ? -2.385 2.166 22.944 1.00 93.56 78 LEU A N 1
ATOM 593 C CA . LEU A 1 78 ? -2.508 3.586 23.293 1.00 93.56 78 LEU A CA 1
ATOM 594 C C . LEU A 1 78 ? -1.365 4.095 24.186 1.00 93.56 78 LEU A C 1
ATOM 596 O O . LEU A 1 78 ? -1.139 5.302 24.237 1.00 93.56 78 LEU A O 1
ATOM 600 N N . ASP A 1 79 ? -0.639 3.190 24.842 1.00 95.56 79 ASP A N 1
ATOM 601 C CA . ASP A 1 79 ? 0.533 3.509 25.661 1.00 95.56 79 ASP A CA 1
ATOM 602 C C . ASP A 1 79 ? 1.833 3.560 24.834 1.00 95.56 79 ASP A C 1
ATOM 604 O O . ASP A 1 79 ? 2.887 3.900 25.362 1.00 95.56 79 ASP A O 1
ATOM 608 N N . GLY A 1 80 ? 1.759 3.280 23.527 1.00 93.75 80 GLY A N 1
ATOM 609 C CA . GLY A 1 80 ? 2.891 3.346 22.597 1.00 93.75 80 GLY A CA 1
ATOM 610 C C . GLY A 1 80 ? 3.641 2.027 22.402 1.00 93.75 80 GLY A C 1
ATOM 611 O O . GLY A 1 80 ? 4.471 1.942 21.504 1.00 93.75 80 GLY A O 1
ATOM 612 N N . GLU A 1 81 ? 3.314 0.994 23.176 1.00 95.12 81 GLU A N 1
ATOM 613 C CA . GLU A 1 81 ? 3.910 -0.342 23.053 1.00 95.12 81 GLU A CA 1
ATOM 614 C C . GLU A 1 81 ? 3.345 -1.098 21.848 1.00 95.12 81 GLU A C 1
ATOM 616 O O . GLU A 1 81 ? 2.168 -0.920 21.524 1.00 95.12 81 GLU A O 1
ATOM 621 N N . LEU A 1 82 ? 4.129 -1.974 21.213 1.00 96.94 82 LEU A N 1
ATOM 622 C CA . LEU A 1 82 ? 3.640 -2.825 20.122 1.00 96.94 82 LEU A CA 1
ATOM 623 C C . LEU A 1 82 ? 2.456 -3.693 20.568 1.00 96.94 82 LEU A C 1
ATOM 625 O O . LEU A 1 82 ? 2.428 -4.228 21.679 1.00 96.94 82 LEU A O 1
ATOM 629 N N . THR A 1 83 ? 1.473 -3.870 19.684 1.00 96.94 83 THR A N 1
ATOM 630 C CA . THR A 1 83 ? 0.416 -4.863 19.914 1.00 96.94 83 THR A CA 1
ATOM 631 C C . THR A 1 83 ? 0.944 -6.278 19.673 1.00 96.94 83 THR A C 1
ATOM 633 O O . THR A 1 83 ? 1.933 -6.485 18.970 1.00 96.94 83 THR A O 1
ATOM 636 N N . GLU A 1 84 ? 0.260 -7.286 20.223 1.00 95.06 84 GLU A N 1
ATOM 637 C CA . GLU A 1 84 ? 0.662 -8.697 20.096 1.00 95.06 84 GLU A CA 1
ATOM 638 C C . GLU A 1 84 ? 0.853 -9.128 18.633 1.00 95.06 84 GLU A C 1
ATOM 640 O O . GLU A 1 84 ? 1.781 -9.870 18.316 1.00 95.06 84 GLU A O 1
ATOM 645 N N . HIS A 1 85 ? 0.019 -8.616 17.721 1.00 95.00 85 HIS A N 1
ATOM 646 C CA . HIS A 1 85 ? 0.118 -8.930 16.296 1.00 95.00 85 HIS A CA 1
ATOM 647 C C . HIS A 1 85 ? 1.434 -8.451 15.669 1.00 95.00 85 HIS A C 1
ATOM 649 O O . HIS A 1 85 ? 1.960 -9.107 14.771 1.00 95.00 85 HIS A O 1
ATOM 655 N N . PHE A 1 86 ? 1.975 -7.337 16.164 1.00 96.75 86 PHE A N 1
ATOM 656 C CA . PHE A 1 86 ? 3.183 -6.699 15.653 1.00 96.75 86 PHE A CA 1
ATOM 657 C C . PHE A 1 86 ? 4.413 -6.936 16.532 1.00 96.75 86 PHE A C 1
ATOM 659 O O . PHE A 1 86 ? 5.478 -6.415 16.220 1.00 96.75 86 PHE A O 1
ATOM 666 N N . ALA A 1 87 ? 4.321 -7.781 17.564 1.00 95.62 87 ALA A N 1
ATOM 667 C CA . ALA A 1 87 ? 5.431 -8.091 18.472 1.00 95.62 87 ALA A CA 1
ATOM 668 C C . ALA A 1 87 ? 6.698 -8.609 17.757 1.00 95.62 87 ALA A C 1
ATOM 670 O O . ALA A 1 87 ? 7.801 -8.496 18.280 1.00 95.62 87 ALA A O 1
ATOM 671 N N . TYR A 1 88 ? 6.574 -9.139 16.536 1.00 95.81 88 TYR A N 1
ATOM 672 C CA . TYR A 1 88 ? 7.720 -9.543 15.713 1.00 95.81 88 TYR A CA 1
ATOM 673 C C . TYR A 1 88 ? 8.606 -8.366 15.253 1.00 95.81 88 TYR A C 1
ATOM 675 O O . TYR A 1 88 ? 9.695 -8.600 14.733 1.00 95.81 88 TYR A O 1
ATOM 683 N N . LEU A 1 89 ? 8.151 -7.119 15.411 1.00 96.25 89 LEU A N 1
ATOM 684 C CA . LEU A 1 89 ? 8.905 -5.901 15.099 1.00 96.25 89 LEU A CA 1
ATOM 685 C C . LEU A 1 89 ? 9.753 -5.393 16.275 1.00 96.25 89 LEU A C 1
ATOM 687 O O . LEU A 1 89 ? 10.454 -4.395 16.119 1.00 96.25 89 LEU A O 1
ATOM 691 N N . GLU A 1 90 ? 9.726 -6.066 17.426 1.00 95.81 90 GLU A N 1
ATOM 692 C CA . GLU A 1 90 ? 10.460 -5.652 18.627 1.00 95.81 90 GLU A CA 1
ATOM 693 C C . GLU A 1 90 ? 11.970 -5.510 18.371 1.00 95.81 90 GLU A C 1
ATOM 695 O O . GLU A 1 90 ? 12.583 -4.516 18.760 1.00 95.81 90 GLU A O 1
ATOM 700 N N . ASP A 1 91 ? 12.575 -6.448 17.637 1.00 94.88 91 ASP A N 1
ATOM 701 C CA . ASP A 1 91 ? 13.996 -6.371 17.272 1.00 94.88 91 ASP A CA 1
ATOM 702 C C . ASP A 1 91 ? 14.286 -5.132 16.405 1.00 94.88 91 ASP A C 1
ATOM 704 O O . ASP A 1 91 ? 15.295 -4.459 16.594 1.00 94.88 91 ASP A O 1
ATOM 708 N N . TYR A 1 92 ? 13.374 -4.774 15.492 1.00 93.94 92 TYR A N 1
ATOM 709 C CA . TYR A 1 92 ? 13.523 -3.588 14.641 1.00 93.94 92 TYR A CA 1
ATOM 710 C C . TYR A 1 92 ? 13.443 -2.278 15.440 1.00 93.94 92 TYR A C 1
ATOM 712 O O . TYR A 1 92 ? 14.144 -1.321 15.113 1.00 93.94 92 TYR A O 1
ATOM 720 N N . LEU A 1 93 ? 12.615 -2.222 16.489 1.00 90.19 93 LEU A N 1
ATOM 721 C CA . LEU A 1 93 ? 12.543 -1.066 17.390 1.00 90.19 93 LEU A CA 1
ATOM 722 C C . LEU A 1 93 ? 13.813 -0.899 18.232 1.00 90.19 93 LEU A C 1
ATOM 724 O O . LEU A 1 93 ? 14.223 0.231 18.498 1.00 90.19 93 LEU A O 1
ATOM 728 N N . ASN A 1 94 ? 14.423 -2.011 18.645 1.00 91.62 94 ASN A N 1
ATOM 729 C CA . ASN A 1 94 ? 15.583 -2.012 19.535 1.00 91.62 94 ASN A CA 1
ATOM 730 C C . ASN A 1 94 ? 16.928 -1.758 18.822 1.00 91.62 94 ASN A C 1
ATOM 732 O O . ASN A 1 94 ? 17.886 -1.355 19.489 1.00 91.62 94 ASN A O 1
ATOM 736 N N . GLY A 1 95 ? 16.987 -1.908 17.492 1.00 83.31 95 GLY A N 1
ATOM 737 C CA . GLY A 1 95 ? 18.161 -1.601 16.655 1.00 83.31 95 GLY A CA 1
ATOM 738 C C . GLY A 1 95 ? 19.198 -2.716 16.606 1.00 83.31 95 GLY A C 1
ATOM 739 O O . GLY A 1 95 ? 20.404 -2.374 16.590 1.00 83.31 95 GLY A O 1
#

Foldseek 3Di:
DDAAAPVGQWWWAAPVVRDTDHCPDVRTDIDGRHPPVLCVPVVVSVVVVVVCCVVPPVCVVVHPVPVCPVVLVDQDDPVRHGDPNNVVCVVVVVD

Secondary structure (DSSP, 8-state):
---BBTTB--EEEETTTTEEE-TTSTTPEEE--BTTGGGGSHHHHHHHHHHHHHHHTHHHHHS--TT-HHHHH-SB-TTSPBPGGGGGGHHHHH-